Protein AF-A0A959F5R5-F1 (afdb_monomer_lite)

pLDDT: mean 80.92, std 15.72, range [47.75, 98.0]

Sequence (127 aa):
EGTLYNWLKQARNQGVPVPGSRAGNSEQWSGEAKFAVVVETLSMTEAEKAAYCREKGLYPEQIERWRQACIGGVGNQRDDAEPLRNARNEIKRLKRKIDRKDKALAESAALLVLSKKFQALWEDEDR

Foldseek 3Di:
DDDPVNVVVVCQVVLHLDPPPAQVCPVVRDLVNLVVLLVVCPPDDPVRLVVVCVRSNHDPVSSVVSVVCVVVVVVPPDDPVVVVVVVVVVVVVVVVVVVVVVVVVVVVVVVVVVVVVVVVVVVVVVD

Secondary structure (DSSP, 8-state):
---HHHHHHHHHHTT---TT--GGGGGGS-HHHHHHHHHHTSS--HHHHHHHHHHHT--HHHHHHHHHHHHHHHH--SSSHHHHHHHHHHHHHHHHHHHHHHHHHHHHHHHHHHHHHHHHHHHTT--

Radius of gyration: 31.4 Å; chains: 1; bounding box: 80×46×73 Å

Structure (mmCIF, N/CA/C/O backbone):
data_AF-A0A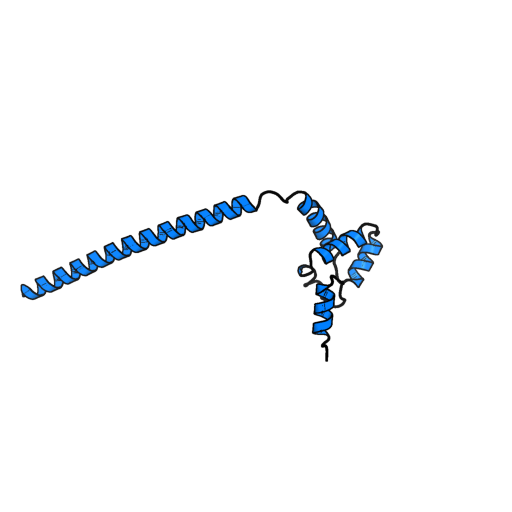959F5R5-F1
#
_entry.id   AF-A0A959F5R5-F1
#
loop_
_atom_site.group_PDB
_atom_site.id
_atom_site.type_symbol
_atom_site.label_atom_id
_atom_site.label_alt_id
_atom_site.label_comp_id
_atom_site.label_asym_id
_atom_site.label_entity_id
_atom_site.label_seq_id
_atom_site.pdbx_PDB_ins_code
_atom_site.Cartn_x
_atom_site.Cartn_y
_atom_site.Cartn_z
_atom_site.occupancy
_atom_site.B_iso_or_equiv
_atom_site.auth_seq_id
_atom_site.auth_comp_id
_atom_site.auth_asym_id
_atom_site.auth_atom_id
_atom_site.pdbx_PDB_model_num
ATOM 1 N N . GLU A 1 1 ? -4.263 -35.886 8.413 1.00 47.75 1 GLU A N 1
ATOM 2 C CA . GLU A 1 1 ? -4.379 -35.220 9.727 1.00 47.75 1 GLU A CA 1
ATOM 3 C C . GLU A 1 1 ? -4.229 -33.716 9.535 1.00 47.75 1 GLU A C 1
ATOM 5 O O . GLU A 1 1 ? -3.257 -33.279 8.927 1.00 47.75 1 GLU A O 1
ATOM 10 N N . GLY A 1 2 ? -5.240 -32.929 9.910 1.00 60.62 2 GLY A N 1
ATOM 11 C CA . GLY A 1 2 ? -5.210 -31.474 9.752 1.00 60.62 2 GLY A CA 1
ATOM 12 C C . GLY A 1 2 ? -4.396 -30.844 10.874 1.00 60.62 2 GLY A C 1
ATOM 13 O O . GLY A 1 2 ? -4.787 -30.924 12.033 1.00 60.62 2 GLY A O 1
ATOM 14 N N . THR A 1 3 ? -3.257 -30.236 10.547 1.00 81.00 3 THR A N 1
ATOM 15 C CA . THR A 1 3 ? -2.439 -29.529 11.536 1.00 81.00 3 THR A CA 1
ATOM 16 C C . THR A 1 3 ? -3.155 -28.268 12.022 1.00 81.00 3 THR A C 1
ATOM 18 O O . THR A 1 3 ? -3.922 -27.644 11.284 1.00 81.00 3 THR A O 1
ATOM 21 N N . LEU A 1 4 ? -2.856 -27.849 13.255 1.00 76.94 4 LEU A N 1
ATOM 22 C CA . LEU A 1 4 ? -3.376 -26.619 13.873 1.00 76.94 4 LEU A CA 1
ATOM 23 C C . LEU A 1 4 ? -3.179 -25.392 12.955 1.00 76.94 4 LEU A C 1
ATOM 25 O O . LEU A 1 4 ? -4.038 -24.519 12.867 1.00 76.94 4 LEU A O 1
ATOM 29 N N . TYR A 1 5 ? -2.091 -25.385 12.177 1.00 73.69 5 TYR A N 1
ATOM 30 C CA . TYR A 1 5 ? -1.804 -24.386 11.147 1.00 73.69 5 TYR A CA 1
ATOM 31 C C . TYR A 1 5 ? -2.886 -24.295 10.056 1.00 73.69 5 TYR A C 1
ATOM 33 O O . TYR A 1 5 ? -3.302 -23.193 9.695 1.00 73.69 5 TYR A O 1
ATOM 41 N N . ASN A 1 6 ? -3.365 -25.431 9.543 1.00 80.44 6 ASN A N 1
ATOM 42 C CA . ASN A 1 6 ? -4.382 -25.454 8.490 1.00 80.44 6 ASN A CA 1
ATOM 43 C C . ASN A 1 6 ? -5.729 -24.939 9.005 1.00 80.44 6 ASN A C 1
ATOM 45 O O . ASN A 1 6 ? -6.387 -24.169 8.309 1.00 80.44 6 ASN A O 1
ATOM 49 N N . TRP A 1 7 ? -6.094 -25.285 10.242 1.00 79.62 7 TRP A N 1
ATOM 50 C CA . TRP A 1 7 ? -7.305 -24.770 10.882 1.00 79.62 7 TRP A CA 1
ATOM 51 C C . TRP A 1 7 ? -7.218 -23.258 11.129 1.00 79.62 7 TRP A C 1
ATOM 53 O O . TRP A 1 7 ? -8.138 -22.521 10.780 1.00 79.62 7 TRP A O 1
ATOM 63 N N . LEU A 1 8 ? -6.069 -22.769 11.614 1.00 72.25 8 LEU A N 1
ATOM 64 C CA . LEU A 1 8 ? -5.824 -21.338 11.820 1.00 72.25 8 LEU A CA 1
ATOM 65 C C . LEU A 1 8 ? -5.920 -20.544 10.506 1.00 72.25 8 LEU A C 1
ATOM 67 O O . LEU A 1 8 ? -6.494 -19.456 10.460 1.00 72.25 8 LEU A O 1
ATOM 71 N N . LYS A 1 9 ? -5.362 -21.098 9.423 1.00 71.50 9 LYS A N 1
ATOM 72 C CA . LYS A 1 9 ? -5.418 -20.510 8.080 1.00 71.50 9 LYS A CA 1
ATOM 73 C C . LYS A 1 9 ? -6.849 -20.468 7.544 1.00 71.50 9 LYS A C 1
ATOM 75 O O . LYS A 1 9 ? -7.249 -19.473 6.947 1.00 71.50 9 LYS A O 1
ATOM 80 N N . GLN A 1 10 ? -7.624 -21.522 7.778 1.00 75.19 10 GLN A N 1
ATOM 81 C CA . GLN A 1 10 ? -9.012 -21.609 7.338 1.00 75.19 10 GLN A CA 1
ATOM 82 C C . GLN A 1 10 ? -9.917 -20.641 8.113 1.00 75.19 10 GLN A C 1
ATOM 84 O O . GLN A 1 10 ? -10.691 -19.921 7.491 1.00 75.19 10 GLN A O 1
ATOM 89 N N . ALA A 1 11 ? -9.744 -20.534 9.433 1.00 70.94 11 ALA A N 1
ATOM 90 C CA . ALA A 1 11 ? -10.455 -19.567 10.269 1.00 70.94 11 ALA A CA 1
ATOM 91 C C . ALA A 1 11 ? -10.128 -18.109 9.888 1.00 70.94 11 ALA A C 1
ATOM 93 O O . ALA A 1 11 ? -11.034 -17.285 9.779 1.00 70.94 11 ALA A O 1
ATOM 94 N N . ARG A 1 12 ? -8.857 -17.800 9.576 1.00 66.38 12 ARG A N 1
ATOM 95 C CA . ARG A 1 12 ? -8.456 -16.481 9.045 1.00 66.38 12 ARG A CA 1
ATOM 96 C C . ARG A 1 12 ? -9.116 -16.151 7.709 1.00 66.38 12 ARG A C 1
ATOM 98 O O . ARG A 1 12 ? -9.591 -15.036 7.533 1.00 66.38 12 ARG A O 1
ATOM 105 N N . ASN A 1 13 ? -9.164 -17.108 6.783 1.00 65.38 13 ASN A N 1
ATOM 106 C CA . ASN A 1 13 ? -9.823 -16.913 5.487 1.00 65.38 13 ASN A CA 1
ATOM 107 C C . ASN A 1 13 ? -11.339 -16.709 5.619 1.00 65.38 13 ASN A C 1
ATOM 109 O O . ASN A 1 13 ? -11.950 -16.108 4.746 1.00 65.38 13 ASN A O 1
ATOM 113 N N . GLN A 1 14 ? -11.938 -17.208 6.699 1.00 65.69 14 GLN A N 1
ATOM 114 C CA . GLN A 1 14 ? -13.354 -17.021 7.017 1.00 65.69 14 GLN A CA 1
ATOM 115 C C . GLN A 1 14 ? -13.623 -15.723 7.795 1.00 65.69 14 GLN A C 1
ATOM 117 O O . GLN A 1 14 ? -14.756 -15.479 8.193 1.00 65.69 14 GLN A O 1
ATOM 122 N N . GLY A 1 15 ? -12.597 -14.895 8.027 1.00 57.03 15 GLY A N 1
ATOM 123 C CA . GLY A 1 15 ? -12.724 -13.631 8.752 1.00 57.03 15 GLY A CA 1
ATOM 124 C C . GLY A 1 15 ? -12.953 -13.791 10.256 1.00 57.03 15 GLY A C 1
ATOM 125 O O . GLY A 1 15 ? -13.284 -12.816 10.924 1.00 57.03 15 GLY A O 1
ATOM 126 N N . VAL A 1 16 ? -12.770 -14.999 10.802 1.00 61.19 16 VAL A N 1
ATOM 127 C CA . VAL A 1 16 ? -12.971 -15.265 12.228 1.00 61.19 16 VAL A CA 1
ATOM 128 C C . VAL A 1 16 ? -11.760 -14.747 13.013 1.00 61.19 16 VAL A C 1
ATOM 130 O O . VAL A 1 16 ? -10.626 -15.141 12.714 1.00 61.19 16 VAL A O 1
ATOM 133 N N . PRO A 1 17 ? -11.960 -13.901 14.040 1.00 56.22 17 PRO A N 1
ATOM 134 C CA . PRO A 1 17 ? -10.888 -13.480 14.936 1.00 56.22 17 PRO A CA 1
ATOM 135 C C . PRO A 1 17 ? -10.319 -14.690 15.687 1.00 56.22 17 PRO A C 1
ATOM 137 O O . PRO A 1 17 ? -11.015 -15.298 16.501 1.00 56.22 17 PRO A O 1
ATOM 140 N N . VAL A 1 18 ? -9.060 -15.060 15.426 1.00 59.44 18 VAL A N 1
ATOM 141 C CA . VAL A 1 18 ? -8.432 -16.227 16.071 1.00 59.44 18 VAL A CA 1
ATOM 142 C C . VAL A 1 18 ? -7.517 -15.803 17.229 1.00 59.44 18 VAL A C 1
ATOM 144 O O . VAL A 1 18 ? -6.571 -15.038 16.999 1.00 59.44 18 VAL A O 1
ATOM 147 N N . PRO A 1 19 ? -7.730 -16.328 18.453 1.00 48.53 19 PRO A N 1
ATOM 148 C CA . PRO A 1 19 ? -6.857 -16.077 19.598 1.00 48.53 19 PRO A CA 1
ATOM 149 C C . PRO A 1 19 ? -5.420 -16.568 19.357 1.00 48.53 19 PRO A C 1
ATOM 151 O O . PRO A 1 19 ? -5.197 -17.626 18.774 1.00 48.53 19 PRO A O 1
ATOM 154 N N . GLY A 1 20 ? -4.423 -15.807 19.822 1.00 50.62 20 GLY A N 1
ATOM 155 C CA . GLY A 1 20 ? -3.000 -16.192 19.774 1.00 50.62 20 GLY A CA 1
ATOM 156 C C . GLY A 1 20 ? -2.205 -15.636 18.587 1.00 50.62 20 GLY A C 1
ATOM 157 O O . GLY A 1 20 ? -0.974 -15.716 18.560 1.00 50.62 20 GLY A O 1
ATOM 158 N N . SER A 1 21 ? -2.868 -14.983 17.634 1.00 51.22 21 SER A N 1
ATOM 159 C CA . SER A 1 21 ? -2.190 -14.139 16.656 1.00 51.22 21 SER A CA 1
ATOM 160 C C . SER A 1 21 ? -1.725 -12.861 17.360 1.00 51.22 21 SER A C 1
ATOM 162 O O . SER A 1 21 ? -2.473 -11.892 17.401 1.00 51.22 21 SER A O 1
ATOM 164 N N . ARG A 1 22 ? -0.515 -12.874 17.947 1.00 48.62 22 ARG A N 1
ATOM 165 C CA . ARG A 1 22 ? 0.139 -11.696 18.558 1.00 48.62 22 ARG A CA 1
ATOM 166 C C . ARG A 1 22 ? -0.197 -10.429 17.765 1.00 48.62 22 ARG A C 1
ATOM 168 O O . ARG A 1 22 ? -0.119 -10.454 16.536 1.00 48.62 22 ARG A O 1
ATOM 175 N N . ALA A 1 23 ? -0.501 -9.340 18.471 1.00 49.22 23 ALA A N 1
ATOM 176 C CA . ALA A 1 23 ? -0.943 -8.047 17.939 1.00 49.22 23 ALA A CA 1
ATOM 177 C C . ALA A 1 23 ? -0.121 -7.482 16.755 1.00 49.22 23 ALA A C 1
ATOM 179 O O . ALA A 1 23 ? -0.594 -6.608 16.037 1.00 49.22 23 ALA A O 1
ATOM 180 N N . GLY A 1 24 ? 1.074 -8.020 16.484 1.00 50.59 24 GLY A N 1
ATOM 181 C CA . GLY A 1 24 ? 1.851 -7.771 15.267 1.00 50.59 24 GLY A CA 1
ATOM 182 C C . GLY A 1 24 ? 1.257 -8.322 13.961 1.00 50.59 24 GLY A C 1
ATOM 183 O O . GLY A 1 24 ? 1.872 -8.149 12.914 1.00 50.59 24 GLY A O 1
ATOM 184 N N . ASN A 1 25 ? 0.098 -8.989 13.984 1.00 62.72 25 ASN A N 1
ATOM 185 C CA . ASN A 1 25 ? -0.524 -9.561 12.785 1.00 62.72 25 ASN A CA 1
ATOM 186 C C . ASN A 1 25 ? -1.996 -9.123 12.572 1.00 62.72 25 ASN A C 1
ATOM 188 O O . ASN A 1 25 ? -2.698 -9.672 11.728 1.00 62.72 25 ASN A O 1
ATOM 192 N N . SER A 1 26 ? -2.480 -8.117 13.308 1.00 65.31 26 SER A N 1
ATOM 193 C CA . SER A 1 26 ? -3.803 -7.508 13.067 1.00 65.31 26 SER A CA 1
ATOM 194 C C . SER A 1 26 ? -3.872 -6.794 11.710 1.00 65.31 26 SER A C 1
ATOM 196 O O . SER A 1 26 ? -4.917 -6.752 11.067 1.00 65.31 26 SER A O 1
ATOM 198 N N . GLU A 1 27 ? -2.741 -6.283 11.214 1.00 68.44 27 GLU A N 1
ATOM 199 C CA . GLU A 1 27 ? -2.697 -5.599 9.921 1.00 68.44 27 GLU A CA 1
ATOM 200 C C . GLU A 1 27 ? -2.834 -6.537 8.715 1.00 68.44 27 GLU A C 1
ATOM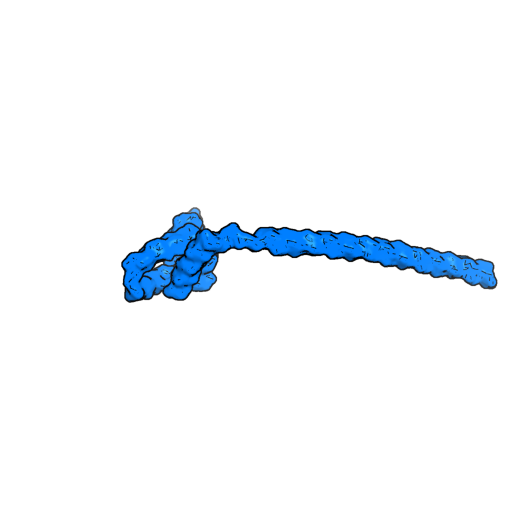 202 O O . GLU A 1 27 ? -3.265 -6.077 7.659 1.00 68.44 27 GLU A O 1
ATOM 207 N N . GLN A 1 28 ? -2.555 -7.838 8.864 1.00 71.06 28 GLN A N 1
ATOM 208 C CA . GLN A 1 28 ? -2.766 -8.829 7.795 1.00 71.06 28 GLN A CA 1
ATOM 209 C C . GLN A 1 28 ? -4.191 -9.407 7.801 1.00 71.06 28 GLN A C 1
ATOM 211 O O . GLN A 1 28 ? -4.479 -10.319 7.028 1.00 71.06 28 GLN A O 1
ATOM 216 N N . TRP A 1 29 ? -5.080 -8.926 8.679 1.00 76.06 29 TRP A N 1
ATOM 217 C CA . TRP A 1 29 ? -6.488 -9.324 8.650 1.00 76.06 29 TRP A CA 1
ATOM 218 C C . TRP A 1 29 ? -7.142 -8.830 7.361 1.00 76.06 29 TRP A C 1
ATOM 220 O O . TRP A 1 29 ? -6.782 -7.767 6.844 1.00 76.06 29 TRP A O 1
ATOM 230 N N . SER A 1 30 ? -8.106 -9.601 6.852 1.00 79.31 30 SER A N 1
ATOM 231 C CA . SER A 1 30 ? -8.867 -9.194 5.674 1.00 79.31 30 SER A CA 1
ATOM 232 C C . SER A 1 30 ? -9.648 -7.906 5.954 1.00 79.31 30 SER A C 1
ATOM 234 O O . SER A 1 30 ? -9.938 -7.575 7.110 1.00 79.31 30 SER A O 1
ATOM 236 N N . GLY A 1 31 ? -9.981 -7.160 4.897 1.00 79.88 31 GLY A N 1
ATOM 237 C CA . GLY A 1 31 ? -10.756 -5.925 5.032 1.00 79.88 31 GLY A CA 1
ATOM 238 C C . GLY A 1 31 ? -12.116 -6.170 5.690 1.00 79.88 31 GLY A C 1
ATOM 239 O O . GLY A 1 31 ? -12.539 -5.387 6.535 1.00 79.88 31 GLY A O 1
ATOM 240 N N . GLU A 1 32 ? -12.747 -7.302 5.377 1.00 80.31 32 GLU A N 1
ATOM 241 C CA . GLU A 1 32 ? -14.028 -7.737 5.938 1.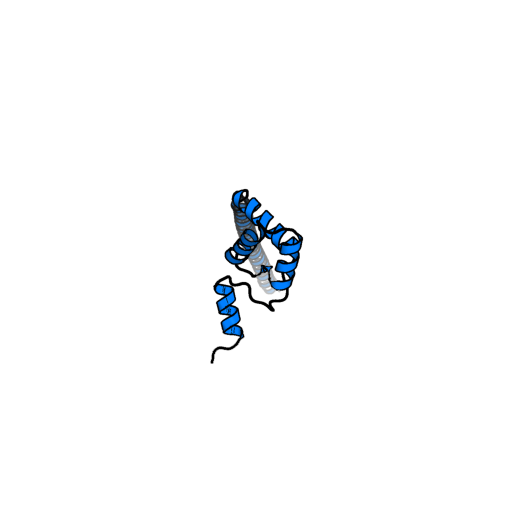00 80.31 32 GLU A CA 1
ATOM 242 C C . GLU A 1 32 ? -13.925 -8.002 7.443 1.00 80.31 32 GLU A C 1
ATOM 244 O O . GLU A 1 32 ? -14.779 -7.550 8.201 1.00 80.31 32 GLU A O 1
ATOM 249 N N . ALA A 1 33 ? -12.857 -8.670 7.896 1.00 82.12 33 ALA A N 1
ATOM 250 C CA . ALA A 1 33 ? -12.636 -8.939 9.316 1.00 82.12 33 ALA A CA 1
ATOM 251 C C . ALA A 1 33 ? -12.384 -7.645 10.106 1.00 82.12 33 ALA A C 1
ATOM 253 O O . ALA A 1 33 ? -12.940 -7.456 11.187 1.00 82.12 33 ALA A O 1
ATOM 254 N N . LYS A 1 34 ? -11.587 -6.719 9.552 1.00 86.06 34 LYS A N 1
ATOM 255 C CA . LYS A 1 34 ? -11.366 -5.393 10.157 1.00 86.06 34 LYS A CA 1
ATOM 256 C C . LYS A 1 34 ? -12.673 -4.602 10.248 1.00 86.06 34 LYS A C 1
ATOM 258 O O . LYS A 1 34 ? -12.945 -3.987 11.276 1.00 86.06 34 LYS A O 1
ATOM 263 N N . PHE A 1 35 ? -13.497 -4.646 9.201 1.00 86.88 35 PHE A N 1
ATOM 264 C CA . PHE A 1 35 ? -14.796 -3.978 9.177 1.00 86.88 35 PHE A CA 1
ATOM 265 C C . PHE A 1 35 ? -15.784 -4.581 10.184 1.00 86.88 35 PHE A C 1
ATOM 267 O O . PHE A 1 35 ? -16.432 -3.829 10.908 1.00 86.88 35 PHE A O 1
ATOM 274 N N . ALA A 1 36 ? -15.854 -5.911 10.299 1.00 88.75 36 ALA A N 1
ATOM 275 C CA . ALA A 1 36 ? -16.702 -6.588 11.281 1.00 88.75 36 ALA A CA 1
ATOM 276 C C . ALA A 1 36 ? -16.376 -6.144 12.715 1.00 88.75 36 ALA A C 1
ATOM 278 O O . ALA A 1 36 ? -17.276 -5.751 13.452 1.00 88.75 36 ALA A O 1
ATOM 279 N N . VAL A 1 37 ? -15.088 -6.083 13.072 1.00 89.19 37 VAL A N 1
ATOM 280 C CA . VAL A 1 37 ? -14.637 -5.561 14.375 1.00 89.19 37 VAL A CA 1
ATOM 281 C C . VAL A 1 37 ? -15.086 -4.115 14.592 1.00 89.19 37 VAL A C 1
ATOM 283 O O . VAL A 1 37 ? -15.549 -3.753 15.676 1.00 89.19 37 VAL A O 1
ATOM 286 N N . VAL A 1 38 ? -14.951 -3.262 13.571 1.00 90.56 38 VAL A N 1
ATOM 287 C CA . VAL A 1 38 ? -15.395 -1.866 13.666 1.00 90.56 38 VAL A CA 1
ATOM 288 C C . VAL A 1 38 ? -16.895 -1.807 13.940 1.00 90.56 38 VAL A C 1
ATOM 290 O O . VAL A 1 38 ? -17.281 -1.067 14.836 1.00 90.56 38 VAL A O 1
ATOM 293 N N . VAL A 1 39 ? -17.710 -2.604 13.240 1.00 90.69 39 VAL A N 1
ATOM 294 C CA . VAL A 1 39 ? -19.174 -2.661 13.406 1.00 90.69 39 VAL A CA 1
ATOM 295 C C . VAL A 1 39 ? -19.573 -3.187 14.786 1.00 90.69 39 VAL A C 1
ATOM 297 O O . VAL A 1 39 ? -20.381 -2.552 15.460 1.00 90.69 39 VAL A O 1
ATOM 300 N N . GLU A 1 40 ? -18.984 -4.297 15.236 1.00 90.50 40 GLU A N 1
ATOM 301 C CA . GLU A 1 40 ? -19.245 -4.891 16.556 1.00 90.50 40 GLU A CA 1
ATOM 302 C C . GLU A 1 40 ? -18.951 -3.907 17.693 1.00 90.50 40 GLU A C 1
ATOM 304 O O . GLU A 1 40 ? -19.681 -3.835 18.680 1.00 90.50 40 GLU A O 1
ATOM 309 N N . THR A 1 41 ? -17.898 -3.105 17.543 1.00 92.50 41 THR A N 1
ATOM 310 C CA . THR A 1 41 ? -17.458 -2.165 18.579 1.00 92.50 41 THR A CA 1
ATOM 311 C C . THR A 1 41 ? -18.176 -0.816 18.527 1.00 92.50 41 THR A C 1
ATOM 313 O O . THR A 1 41 ? -17.921 0.028 19.386 1.00 92.50 41 THR A O 1
ATOM 316 N N . LEU A 1 42 ? -19.092 -0.571 17.579 1.00 88.12 42 LEU A N 1
ATOM 317 C CA . LEU A 1 42 ? -19.811 0.711 17.495 1.00 88.12 42 LEU A CA 1
ATOM 318 C C . LEU A 1 42 ? -20.703 0.969 18.712 1.00 88.12 42 LEU A C 1
ATOM 320 O O . LEU A 1 42 ? -20.682 2.075 19.247 1.00 88.12 42 LEU A O 1
ATOM 324 N N . SER A 1 43 ? -21.457 -0.037 19.161 1.00 90.94 43 SER A N 1
ATOM 325 C CA . SER A 1 43 ? -22.400 0.091 20.283 1.00 90.94 43 SER A CA 1
ATOM 326 C C . SER A 1 43 ? -21.751 -0.082 21.657 1.00 90.94 43 SER A C 1
ATOM 328 O O . SER A 1 43 ? -22.423 0.090 22.669 1.00 90.94 43 SER A O 1
ATOM 330 N N . MET A 1 44 ? -20.466 -0.438 21.701 1.00 92.31 44 MET A N 1
ATOM 331 C CA . MET A 1 44 ? -19.748 -0.718 22.942 1.00 92.31 44 MET A CA 1
ATOM 332 C C . MET A 1 44 ? -19.252 0.565 23.619 1.00 92.31 44 MET A C 1
ATOM 334 O O . MET A 1 44 ? -18.711 1.480 22.978 1.00 92.31 44 MET A O 1
ATOM 338 N N . THR A 1 45 ? -19.362 0.592 24.942 1.00 93.38 45 THR A N 1
ATOM 339 C CA . THR A 1 45 ? -18.714 1.574 25.817 1.00 93.38 45 THR A CA 1
ATOM 340 C C . THR A 1 45 ? -17.191 1.410 25.805 1.00 93.38 45 THR A C 1
ATOM 342 O O . THR A 1 45 ? -16.646 0.420 25.313 1.00 93.38 45 THR A O 1
ATOM 345 N N . GLU A 1 46 ? -16.461 2.386 26.345 1.00 89.50 46 GLU A N 1
ATOM 346 C CA . GLU A 1 46 ? -14.993 2.343 26.389 1.00 89.50 46 GLU A CA 1
ATOM 347 C C . GLU A 1 46 ? -14.458 1.155 27.211 1.00 89.50 46 GLU A C 1
ATOM 349 O O . GLU A 1 46 ? -13.508 0.486 26.802 1.00 89.50 46 GLU A O 1
ATOM 354 N N . ALA A 1 47 ? -15.123 0.824 28.322 1.00 91.50 47 ALA A N 1
ATOM 355 C CA . ALA A 1 47 ? -14.765 -0.321 29.157 1.00 91.50 47 ALA A CA 1
ATOM 356 C C . ALA A 1 47 ? -14.966 -1.661 28.423 1.00 91.50 47 ALA A C 1
ATOM 358 O O . ALA A 1 47 ? -14.107 -2.546 28.489 1.00 91.50 47 ALA A O 1
ATOM 359 N N . GLU A 1 48 ? -16.068 -1.793 27.683 1.00 91.94 48 GLU A N 1
ATOM 360 C CA . GLU A 1 48 ? -16.367 -2.974 26.865 1.00 91.94 48 GLU A CA 1
ATOM 361 C C . GLU A 1 48 ? -15.385 -3.106 25.700 1.00 91.94 48 GLU A C 1
ATOM 363 O O . GLU A 1 48 ? -14.859 -4.192 25.462 1.00 91.94 48 GLU A O 1
ATOM 368 N N . LYS A 1 49 ? -15.038 -1.995 25.037 1.00 91.31 49 LYS A N 1
ATOM 369 C CA . LYS A 1 49 ? -14.001 -1.964 23.995 1.00 91.31 49 LYS A CA 1
ATOM 370 C C . LYS A 1 49 ? -12.649 -2.420 24.526 1.00 91.31 49 LYS A C 1
ATOM 372 O O . LYS A 1 49 ? -11.977 -3.211 23.869 1.00 91.31 49 LYS A O 1
ATOM 377 N N . ALA A 1 50 ? -12.252 -1.971 25.717 1.00 89.56 50 ALA A N 1
ATOM 378 C CA . ALA A 1 50 ? -11.004 -2.399 26.342 1.00 89.56 50 ALA A CA 1
ATOM 379 C C . ALA A 1 50 ? -11.011 -3.902 26.679 1.00 89.56 50 ALA A C 1
ATOM 381 O O . ALA A 1 50 ? -10.003 -4.586 26.489 1.00 89.56 50 ALA A O 1
ATOM 382 N N . ALA A 1 51 ? -12.140 -4.443 27.152 1.00 91.06 51 ALA A N 1
ATOM 383 C CA . ALA A 1 51 ? -12.298 -5.880 27.376 1.00 91.06 51 ALA A CA 1
ATOM 384 C C . ALA A 1 51 ? -12.219 -6.678 26.063 1.00 91.06 51 ALA A C 1
ATOM 386 O O . ALA A 1 51 ? -11.435 -7.622 25.974 1.00 91.06 51 ALA A O 1
ATOM 387 N N . TYR A 1 52 ? -12.937 -6.232 25.032 1.00 90.19 52 TYR A N 1
ATOM 388 C CA . TYR A 1 52 ? -12.920 -6.815 23.691 1.00 90.19 52 TYR A CA 1
ATOM 389 C C . TYR A 1 52 ? -11.507 -6.830 23.092 1.00 90.19 52 TYR A C 1
ATOM 391 O O . TYR A 1 52 ? -11.039 -7.851 22.591 1.00 90.19 52 TYR A O 1
ATOM 399 N N . CYS A 1 53 ? -10.781 -5.716 23.209 1.00 89.25 53 CYS A N 1
ATOM 400 C CA . CYS A 1 53 ? -9.401 -5.585 22.748 1.00 89.25 53 CYS A CA 1
ATOM 401 C C . CYS A 1 53 ? -8.477 -6.618 23.408 1.00 89.25 53 CYS A C 1
ATOM 403 O O . CYS A 1 53 ? -7.705 -7.286 22.719 1.00 89.25 53 CYS A 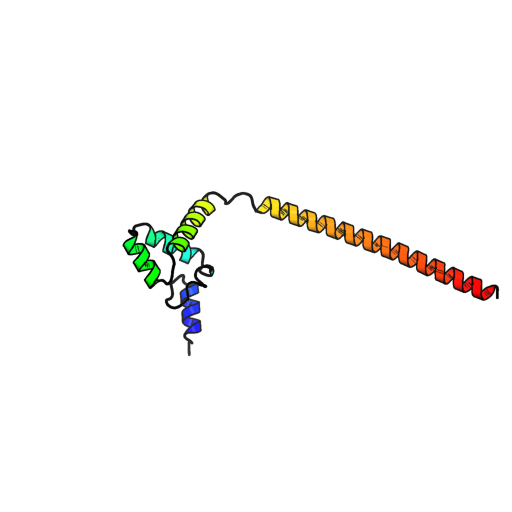O 1
ATOM 405 N N . ARG A 1 54 ? -8.600 -6.817 24.727 1.00 88.62 54 ARG A N 1
ATOM 406 C CA . ARG A 1 54 ? -7.820 -7.825 25.463 1.00 88.62 54 ARG A CA 1
ATOM 407 C C . ARG A 1 54 ? -8.143 -9.252 25.026 1.00 88.62 54 ARG A C 1
ATOM 409 O O . ARG A 1 54 ? -7.222 -10.049 24.880 1.00 88.62 54 ARG A O 1
ATOM 416 N N . GLU A 1 55 ? -9.415 -9.566 24.786 1.00 85.94 55 GLU A N 1
ATOM 417 C CA . GLU A 1 55 ? -9.836 -10.895 24.323 1.00 85.94 55 GLU A CA 1
ATOM 418 C C . GLU A 1 55 ? -9.323 -11.194 22.905 1.00 85.94 55 GLU A C 1
ATOM 420 O O . GLU A 1 55 ? -8.811 -12.280 22.630 1.00 85.94 55 GLU A O 1
ATOM 425 N N . LYS A 1 56 ? -9.436 -10.218 21.999 1.00 83.00 56 LYS A N 1
ATOM 426 C CA . LYS A 1 56 ? -9.094 -10.378 20.579 1.00 83.00 56 LYS A CA 1
ATOM 427 C C . LYS A 1 56 ? -7.625 -10.095 20.255 1.00 83.00 56 LYS A C 1
ATOM 429 O O . LYS A 1 56 ? -7.210 -10.301 19.116 1.00 83.00 56 LYS A O 1
ATOM 434 N N . GLY A 1 57 ? -6.831 -9.646 21.228 1.00 84.00 57 GLY A N 1
ATOM 435 C CA . GLY A 1 57 ? -5.431 -9.264 21.020 1.00 84.00 57 GLY A CA 1
ATOM 436 C C . GLY A 1 57 ? -5.273 -8.021 20.139 1.00 84.00 57 GLY A C 1
ATOM 437 O O . GLY A 1 57 ? -4.338 -7.948 19.339 1.00 84.00 57 GLY A O 1
ATOM 438 N N . LEU A 1 58 ? -6.204 -7.076 20.263 1.00 85.94 58 LEU A N 1
ATOM 439 C CA . LEU A 1 58 ? -6.242 -5.809 19.538 1.00 85.94 58 LEU A CA 1
ATOM 440 C C . LEU A 1 58 ? -5.957 -4.641 20.484 1.00 85.94 58 LEU A C 1
ATOM 442 O O . LEU A 1 58 ? -6.079 -4.765 21.702 1.00 85.94 58 LEU A O 1
ATOM 446 N N . TYR A 1 59 ? -5.605 -3.499 19.907 1.00 87.38 59 TYR A N 1
ATOM 447 C CA . TYR A 1 59 ? -5.483 -2.232 20.619 1.00 87.38 59 TYR A CA 1
ATOM 448 C C . TYR A 1 59 ? -6.635 -1.289 20.238 1.00 87.38 59 TYR A C 1
ATOM 450 O O . TYR A 1 59 ? -7.013 -1.258 19.060 1.00 87.38 59 TYR A O 1
ATOM 458 N N . PRO A 1 60 ? -7.181 -0.495 21.178 1.00 89.19 60 PRO A N 1
ATOM 459 C CA . PRO A 1 60 ? -8.236 0.477 20.880 1.00 89.19 60 PRO A CA 1
ATOM 460 C C . PRO A 1 60 ? -7.874 1.421 19.724 1.00 89.19 60 PRO A C 1
ATOM 462 O O . PRO A 1 60 ? -8.705 1.705 18.861 1.00 89.19 60 PRO A O 1
ATOM 465 N N . GLU A 1 61 ? -6.607 1.828 19.641 1.00 88.19 61 GLU A N 1
ATOM 466 C CA . GLU A 1 61 ? -6.080 2.703 18.594 1.00 88.19 61 GLU A CA 1
ATOM 467 C C . GLU A 1 61 ? -6.148 2.050 17.203 1.00 88.19 61 GLU A C 1
ATOM 469 O O . GLU A 1 61 ? -6.332 2.741 16.200 1.00 88.19 61 GLU A O 1
ATOM 474 N N . GLN A 1 62 ? -6.041 0.718 17.115 1.00 86.75 62 GLN A N 1
ATOM 475 C CA . GLN A 1 62 ? -6.172 -0.013 15.848 1.00 86.75 62 GLN A CA 1
ATOM 476 C C . GLN A 1 62 ? -7.612 0.018 15.339 1.00 86.75 62 GLN A C 1
ATOM 478 O O . GLN A 1 62 ? -7.843 0.235 14.151 1.00 86.75 62 GLN A O 1
ATOM 483 N N . ILE A 1 63 ? -8.576 -0.153 16.243 1.00 89.06 63 ILE A N 1
ATOM 484 C CA . ILE A 1 63 ? -10.002 -0.100 15.915 1.00 89.06 63 ILE A CA 1
ATOM 485 C C . ILE A 1 63 ? -10.376 1.315 15.471 1.00 89.06 63 ILE A C 1
ATOM 487 O O . ILE A 1 63 ? -11.088 1.480 14.480 1.00 89.06 63 ILE A O 1
ATOM 491 N N . GLU A 1 64 ? -9.844 2.339 16.144 1.00 89.19 64 GLU A N 1
ATOM 492 C CA . GLU A 1 64 ? -10.041 3.733 15.745 1.00 89.19 64 GLU A CA 1
ATOM 493 C C . GLU A 1 64 ? -9.449 4.015 14.362 1.00 89.19 64 GLU A C 1
ATOM 495 O O . GLU A 1 64 ? -10.120 4.578 13.497 1.00 89.19 64 GLU A O 1
ATOM 500 N N . ARG A 1 65 ? -8.221 3.548 14.108 1.00 88.25 65 ARG A N 1
ATOM 501 C CA . ARG A 1 65 ? -7.575 3.663 12.798 1.00 88.25 65 ARG A CA 1
ATOM 502 C C . ARG A 1 65 ? -8.406 3.004 11.700 1.00 88.25 65 ARG A C 1
ATOM 504 O O . ARG A 1 65 ? -8.555 3.575 10.622 1.00 88.25 65 ARG A O 1
ATOM 511 N N . TRP A 1 66 ? -8.952 1.814 11.946 1.00 89.00 66 TRP A N 1
ATOM 512 C CA . TRP A 1 66 ? -9.802 1.124 10.975 1.00 89.00 66 TRP A CA 1
ATOM 513 C C . TRP A 1 66 ? -11.138 1.834 10.777 1.00 89.00 66 TRP A C 1
ATOM 515 O O . TRP A 1 66 ? -11.589 1.940 9.640 1.00 89.00 66 TRP A O 1
ATOM 525 N N . ARG A 1 67 ? -11.735 2.400 11.832 1.00 89.56 67 ARG A N 1
ATOM 526 C CA . ARG A 1 67 ? -12.935 3.238 11.710 1.00 89.56 67 ARG A CA 1
ATOM 527 C C . ARG A 1 67 ? -12.666 4.458 10.833 1.00 89.56 67 ARG A C 1
ATOM 529 O O . ARG A 1 67 ? -13.416 4.709 9.891 1.00 89.56 67 ARG A O 1
ATOM 536 N N . GLN A 1 68 ? -11.575 5.173 11.094 1.00 87.62 68 GLN A N 1
ATOM 537 C CA . GLN A 1 68 ? -11.153 6.317 10.287 1.00 87.62 68 GLN A CA 1
ATOM 538 C C . GLN A 1 68 ? -10.865 5.915 8.841 1.00 87.62 68 GLN A C 1
ATOM 540 O O . GLN A 1 68 ? -11.267 6.626 7.928 1.00 87.62 68 GLN A O 1
ATOM 545 N N . ALA A 1 69 ? -10.234 4.763 8.611 1.00 84.75 69 ALA A N 1
ATOM 546 C CA . ALA A 1 69 ? -10.005 4.238 7.269 1.00 84.75 69 ALA A CA 1
ATOM 547 C C . ALA A 1 69 ? -11.310 3.850 6.554 1.00 84.75 69 ALA A C 1
ATOM 549 O O . ALA A 1 69 ? -11.403 4.035 5.347 1.00 84.75 69 ALA A O 1
ATOM 550 N N . CYS A 1 70 ? -12.333 3.364 7.268 1.00 83.69 70 CYS A N 1
ATOM 551 C CA . CYS A 1 70 ? -13.653 3.097 6.686 1.00 83.69 70 CYS A CA 1
ATOM 552 C C . CYS A 1 70 ? -14.346 4.400 6.266 1.00 83.69 70 CYS A C 1
ATOM 554 O O . CYS A 1 70 ? -14.843 4.502 5.149 1.00 83.69 70 CYS A O 1
ATOM 556 N N . ILE A 1 71 ? -14.321 5.419 7.131 1.00 82.25 71 ILE A N 1
ATOM 557 C CA . ILE A 1 71 ? -14.880 6.748 6.836 1.00 82.25 71 ILE A CA 1
ATOM 558 C C . ILE A 1 71 ? -14.109 7.403 5.678 1.00 82.25 71 ILE A C 1
ATOM 560 O O . ILE A 1 71 ? -14.699 7.896 4.719 1.00 82.25 71 ILE A O 1
ATOM 564 N N . GLY A 1 72 ? -12.778 7.355 5.741 1.00 74.62 72 GLY A N 1
ATOM 565 C CA . GLY A 1 72 ? -11.877 7.897 4.733 1.00 74.62 72 GLY A CA 1
ATOM 566 C C . GLY A 1 72 ? -11.944 7.146 3.408 1.00 74.62 72 GLY A C 1
ATOM 567 O O . GLY A 1 72 ? -11.866 7.778 2.369 1.00 74.62 72 GLY A O 1
ATOM 568 N N . GLY A 1 73 ? -12.153 5.830 3.405 1.00 65.69 73 GLY A N 1
ATOM 569 C CA . GLY A 1 73 ? -12.289 5.023 2.188 1.00 65.69 73 GLY A CA 1
ATOM 570 C C . GLY A 1 73 ? -13.569 5.319 1.404 1.00 65.69 73 GLY A C 1
ATOM 571 O O . GLY A 1 73 ? -13.557 5.268 0.176 1.00 65.69 73 GLY A O 1
ATOM 572 N N . VAL A 1 74 ? -14.649 5.699 2.095 1.00 54.25 74 VAL A N 1
ATOM 573 C CA . VAL A 1 74 ? -15.890 6.184 1.466 1.00 54.25 74 VAL A CA 1
ATOM 574 C C . VAL A 1 74 ? -15.715 7.608 0.905 1.00 54.25 74 VAL A C 1
ATOM 576 O O . VAL A 1 74 ? -16.363 7.956 -0.080 1.00 54.25 74 VAL A O 1
ATOM 579 N N . GLY A 1 75 ? -14.807 8.416 1.472 1.00 48.22 75 GLY A N 1
ATOM 580 C CA . GLY A 1 75 ? -14.511 9.786 1.021 1.00 48.22 75 GLY A CA 1
ATOM 581 C C . GLY A 1 75 ? -13.374 9.936 -0.007 1.00 48.22 75 GLY A C 1
ATOM 582 O O . GLY A 1 75 ? -13.439 10.829 -0.846 1.00 48.22 75 GLY A O 1
ATOM 583 N N . ASN A 1 76 ? -12.361 9.061 0.013 1.00 48.06 76 ASN A N 1
ATOM 584 C CA . ASN A 1 76 ? -11.104 9.171 -0.751 1.00 48.06 76 ASN A CA 1
ATOM 585 C C . ASN A 1 76 ? -10.961 8.124 -1.865 1.00 48.06 76 ASN A C 1
ATOM 587 O O . ASN A 1 76 ? -9.855 7.805 -2.292 1.00 48.06 76 ASN A O 1
ATOM 591 N N . GLN A 1 77 ? -12.059 7.608 -2.416 1.00 48.03 77 GLN A N 1
ATOM 592 C CA . GLN A 1 77 ? -11.993 6.760 -3.616 1.00 48.03 77 GLN A CA 1
ATOM 593 C C . GLN A 1 77 ? -11.590 7.516 -4.900 1.00 48.03 77 GLN A C 1
ATOM 595 O O . GLN A 1 77 ? -11.729 6.992 -6.006 1.00 48.03 77 GLN A O 1
ATOM 600 N N . ARG A 1 78 ? -11.102 8.752 -4.779 1.00 52.12 78 ARG A N 1
ATOM 601 C CA . ARG A 1 78 ? -10.708 9.603 -5.895 1.00 52.12 78 ARG A CA 1
ATOM 602 C C . ARG A 1 78 ? -9.237 9.999 -5.745 1.00 52.12 78 ARG A C 1
ATOM 604 O O . ARG A 1 78 ? -8.842 10.565 -4.736 1.00 52.12 78 ARG A O 1
ATOM 611 N N . ASP A 1 79 ? -8.485 9.681 -6.799 1.00 54.06 79 ASP A N 1
ATOM 612 C CA . ASP A 1 79 ? -7.314 10.427 -7.286 1.00 54.06 79 ASP A CA 1
ATOM 613 C C . ASP A 1 79 ? -5.881 9.941 -7.005 1.00 54.06 79 ASP A C 1
ATOM 615 O O . ASP A 1 79 ? -4.946 10.608 -7.431 1.00 54.06 79 ASP A O 1
ATOM 619 N N . ASP A 1 80 ? -5.642 8.725 -6.501 1.00 55.19 80 ASP A N 1
ATOM 620 C CA . ASP A 1 80 ? -4.265 8.169 -6.515 1.00 55.19 80 ASP A CA 1
ATOM 621 C C . ASP A 1 80 ? -3.868 7.545 -7.870 1.00 55.19 80 ASP A C 1
ATOM 623 O O . ASP A 1 80 ? -2.690 7.341 -8.174 1.00 55.19 80 ASP A O 1
ATOM 627 N N . ALA A 1 81 ? -4.838 7.251 -8.742 1.00 62.41 81 ALA A N 1
ATOM 628 C CA . ALA A 1 81 ? -4.575 6.608 -10.033 1.00 62.41 81 ALA A CA 1
ATOM 629 C C . ALA A 1 81 ? -3.899 7.542 -11.055 1.00 62.41 81 ALA A C 1
ATOM 631 O O . ALA A 1 81 ? -3.156 7.081 -11.926 1.00 62.41 81 ALA A O 1
ATOM 632 N N . GLU A 1 82 ? -4.162 8.843 -10.968 1.00 71.94 82 GLU A N 1
ATOM 633 C CA . GLU A 1 82 ? -3.653 9.874 -11.877 1.00 71.94 82 GLU A CA 1
ATOM 634 C C . GLU A 1 82 ? -2.155 10.173 -11.645 1.00 71.94 82 GLU A C 1
ATOM 636 O O . GLU A 1 82 ? -1.374 9.999 -12.592 1.00 71.94 82 GLU A O 1
ATOM 641 N N . PRO A 1 83 ? -1.677 10.438 -10.408 1.00 80.00 83 PRO A N 1
ATOM 642 C CA . PRO A 1 83 ? -0.249 10.618 -10.142 1.00 80.00 83 PRO A CA 1
ATOM 643 C C . PRO A 1 83 ? 0.562 9.342 -10.410 1.00 80.00 83 PRO A C 1
ATOM 645 O O . PRO A 1 83 ? 1.656 9.415 -10.976 1.00 80.00 83 PRO A O 1
ATOM 648 N N . LEU A 1 84 ? 0.017 8.156 -10.106 1.00 81.56 84 LEU A N 1
ATOM 649 C CA . LEU A 1 84 ? 0.665 6.875 -10.417 1.00 81.56 84 LEU A CA 1
ATOM 650 C C . LEU A 1 84 ? 0.813 6.650 -11.930 1.00 81.56 84 LEU A C 1
ATOM 652 O O . LEU A 1 84 ? 1.846 6.154 -12.395 1.00 81.56 84 LEU A O 1
ATOM 656 N N . ARG A 1 85 ? -0.195 7.031 -12.725 1.00 84.75 85 ARG A N 1
ATOM 657 C CA . ARG A 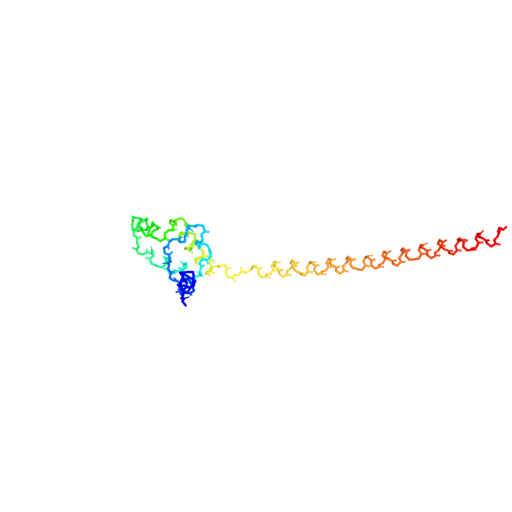1 85 ? -0.127 6.975 -14.195 1.00 84.75 85 ARG A CA 1
ATOM 658 C C . ARG A 1 85 ? 0.908 7.948 -14.746 1.00 84.75 85 ARG A C 1
ATOM 660 O O . ARG A 1 85 ? 1.703 7.550 -15.601 1.00 84.75 85 ARG A O 1
ATOM 667 N N . ASN A 1 86 ? 0.940 9.174 -14.235 1.00 90.12 86 ASN A N 1
ATOM 668 C CA . ASN A 1 86 ? 1.896 10.196 -14.656 1.00 90.12 86 ASN A CA 1
ATOM 669 C C . ASN A 1 86 ? 3.338 9.774 -14.336 1.00 90.12 86 ASN A C 1
ATOM 671 O O . ASN A 1 86 ? 4.190 9.781 -15.229 1.00 90.12 86 ASN A O 1
ATOM 675 N N . ALA A 1 87 ? 3.593 9.264 -13.128 1.00 90.81 87 ALA A N 1
ATOM 676 C CA . ALA A 1 87 ? 4.893 8.712 -12.746 1.00 90.81 87 ALA A CA 1
ATOM 677 C C . ALA A 1 87 ? 5.312 7.533 -13.643 1.00 90.81 87 ALA A C 1
ATOM 679 O O . ALA A 1 87 ? 6.453 7.461 -14.109 1.00 90.81 87 ALA A O 1
ATOM 680 N N . ARG A 1 88 ? 4.384 6.619 -13.959 1.00 93.12 88 ARG A N 1
ATOM 681 C CA . ARG A 1 88 ? 4.659 5.473 -14.842 1.00 93.12 88 ARG A CA 1
ATOM 682 C C . ARG A 1 88 ? 5.011 5.907 -16.266 1.00 93.12 88 ARG A C 1
ATOM 684 O O . ARG A 1 88 ? 5.920 5.335 -16.877 1.00 93.12 88 ARG A O 1
ATOM 691 N N . ASN A 1 89 ? 4.307 6.905 -16.796 1.00 95.31 89 ASN A N 1
ATOM 692 C CA . ASN A 1 89 ? 4.591 7.473 -18.112 1.00 95.31 89 ASN A CA 1
ATOM 693 C C . ASN A 1 89 ? 5.960 8.158 -18.138 1.00 95.31 89 ASN A C 1
ATOM 695 O O . ASN A 1 89 ? 6.718 7.963 -19.092 1.00 95.31 89 ASN A O 1
ATOM 699 N N . GLU A 1 90 ? 6.311 8.875 -17.072 1.00 96.44 90 GLU A N 1
ATOM 700 C CA . GLU A 1 90 ? 7.602 9.547 -16.959 1.00 96.44 90 GLU A CA 1
ATOM 701 C C . GLU A 1 90 ? 8.763 8.553 -16.912 1.00 96.44 90 GLU A C 1
ATOM 703 O O . GLU A 1 90 ? 9.713 8.671 -17.686 1.00 96.44 90 GLU A O 1
ATOM 708 N N . ILE A 1 91 ? 8.643 7.491 -16.112 1.00 97.00 91 ILE A N 1
ATOM 709 C CA . ILE A 1 91 ? 9.632 6.404 -16.076 1.00 97.00 91 ILE A CA 1
ATOM 710 C C . ILE A 1 91 ? 9.833 5.810 -17.476 1.00 97.00 91 ILE A C 1
ATOM 712 O O . ILE A 1 91 ? 10.965 5.591 -17.912 1.00 97.00 91 ILE A O 1
ATOM 716 N N . LYS A 1 92 ? 8.746 5.567 -18.217 1.00 97.31 92 LYS A N 1
ATOM 717 C CA . LYS A 1 92 ? 8.823 5.016 -19.578 1.00 97.31 92 LYS A CA 1
ATOM 718 C C . LYS A 1 92 ? 9.500 5.986 -20.552 1.00 97.31 92 LYS A C 1
ATOM 720 O O . LYS A 1 92 ? 10.263 5.547 -21.415 1.00 97.31 92 LYS A O 1
ATOM 725 N N . ARG A 1 93 ? 9.237 7.290 -20.427 1.00 97.44 93 ARG A N 1
ATOM 726 C CA . ARG A 1 93 ? 9.871 8.345 -21.232 1.00 97.44 93 ARG A CA 1
ATOM 727 C C . ARG A 1 93 ? 11.371 8.422 -20.961 1.00 97.44 93 ARG A C 1
ATOM 729 O O . ARG A 1 93 ? 12.156 8.436 -21.909 1.00 97.44 93 ARG A O 1
ATOM 736 N N . LEU A 1 94 ? 11.758 8.426 -19.687 1.00 98.00 94 LEU A N 1
ATOM 737 C CA . LEU A 1 94 ? 13.153 8.500 -19.263 1.00 98.00 94 LEU A CA 1
ATOM 738 C C . LEU A 1 94 ? 13.948 7.274 -19.717 1.00 98.00 94 LEU A C 1
ATOM 740 O O . LEU A 1 94 ? 15.007 7.448 -20.314 1.00 98.00 94 LEU A O 1
ATOM 744 N N . LYS A 1 95 ? 13.403 6.059 -19.560 1.00 97.50 95 LYS A N 1
ATOM 745 C CA . LYS A 1 95 ? 14.044 4.826 -20.053 1.00 97.50 95 LYS A CA 1
ATOM 746 C C . LYS A 1 95 ? 14.348 4.887 -21.551 1.00 97.50 95 LYS A C 1
ATOM 748 O O . LYS A 1 95 ? 15.487 4.704 -21.951 1.00 97.50 95 LYS A O 1
ATOM 753 N N . ARG A 1 96 ? 13.375 5.292 -22.375 1.00 97.62 96 ARG A N 1
ATOM 754 C CA . ARG A 1 96 ? 13.590 5.458 -23.826 1.00 97.62 96 ARG A CA 1
ATOM 755 C C . ARG A 1 96 ? 14.671 6.487 -24.161 1.00 97.62 96 ARG A C 1
ATOM 757 O O . ARG A 1 96 ? 15.343 6.360 -25.180 1.00 97.62 96 ARG A O 1
ATOM 764 N N . LYS A 1 97 ? 14.798 7.549 -23.358 1.00 97.56 97 LYS A N 1
ATOM 765 C CA . LYS A 1 97 ? 15.829 8.575 -23.558 1.00 97.56 97 LYS A CA 1
ATOM 766 C C . LYS A 1 97 ? 17.217 8.035 -23.216 1.00 97.56 97 LYS A C 1
ATOM 768 O O . LYS A 1 97 ? 18.157 8.385 -23.921 1.00 97.56 97 LYS A O 1
ATOM 773 N N . ILE A 1 98 ? 17.323 7.202 -22.181 1.00 97.81 98 ILE A N 1
ATOM 774 C CA . ILE A 1 98 ? 18.556 6.490 -21.826 1.00 97.81 98 ILE A CA 1
ATOM 775 C C . ILE A 1 98 ? 18.937 5.538 -22.962 1.00 97.81 98 ILE A C 1
ATOM 777 O O . ILE A 1 98 ? 19.991 5.734 -23.551 1.00 97.81 98 ILE A O 1
ATOM 781 N N . ASP A 1 99 ? 18.033 4.655 -23.396 1.00 97.56 99 ASP A N 1
ATOM 782 C CA . ASP A 1 99 ? 18.325 3.674 -24.455 1.00 97.56 99 ASP A CA 1
ATOM 783 C C . ASP A 1 99 ? 18.833 4.330 -25.753 1.00 97.56 99 ASP A C 1
ATOM 785 O O . ASP A 1 99 ? 19.770 3.856 -26.395 1.00 97.56 99 ASP A O 1
ATOM 789 N N . ARG A 1 100 ? 18.231 5.460 -26.155 1.00 97.38 100 ARG A N 1
ATOM 790 C CA . ARG A 1 100 ? 18.673 6.217 -27.340 1.00 97.38 100 ARG A CA 1
ATOM 791 C C . ARG A 1 100 ? 20.059 6.829 -27.158 1.00 97.38 100 ARG A C 1
ATOM 793 O O . ARG A 1 100 ? 20.830 6.856 -28.113 1.00 97.38 100 ARG A O 1
ATOM 800 N N . LYS A 1 101 ? 20.354 7.351 -25.965 1.00 97.62 101 LYS A N 1
ATOM 801 C CA . LYS A 1 101 ? 21.666 7.922 -25.648 1.00 97.62 101 LYS A CA 1
ATOM 802 C C . LYS A 1 101 ? 22.735 6.841 -25.604 1.00 97.62 101 LYS A C 1
ATOM 804 O O . LYS A 1 101 ? 23.787 7.046 -26.193 1.00 97.62 101 LYS A O 1
ATOM 809 N N . ASP A 1 102 ? 22.442 5.699 -24.996 1.00 97.19 102 ASP A N 1
ATOM 810 C CA . ASP A 1 102 ? 23.369 4.572 -24.923 1.00 97.19 102 ASP A CA 1
ATOM 811 C C . ASP A 1 10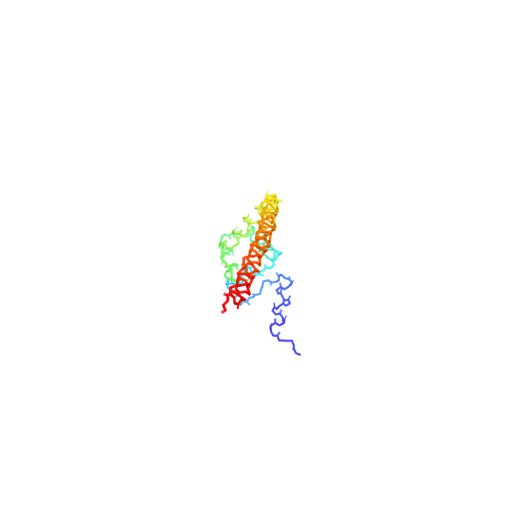2 ? 23.670 4.021 -26.320 1.00 97.19 102 ASP A C 1
ATOM 813 O O . ASP A 1 102 ? 24.827 3.758 -26.639 1.00 97.19 102 ASP A O 1
ATOM 817 N N . LYS A 1 103 ? 22.664 3.946 -27.205 1.00 97.12 103 LYS A N 1
ATOM 818 C CA . LYS A 1 103 ? 22.873 3.568 -28.610 1.00 97.12 103 LYS A CA 1
ATOM 819 C C . LYS A 1 103 ? 23.771 4.561 -29.357 1.00 97.12 103 LYS A C 1
ATOM 821 O O . LYS A 1 103 ? 24.732 4.139 -29.993 1.00 97.12 103 LYS A O 1
ATOM 826 N N . ALA A 1 104 ? 23.500 5.863 -29.256 1.00 97.00 104 ALA A N 1
ATOM 827 C CA . ALA A 1 104 ? 24.330 6.888 -29.899 1.00 97.00 104 ALA A CA 1
ATOM 828 C C . ALA A 1 104 ? 25.767 6.910 -29.341 1.00 97.00 104 ALA A C 1
ATOM 830 O O . ALA A 1 104 ? 26.732 7.123 -30.078 1.00 97.00 104 ALA A O 1
ATOM 831 N N . LEU A 1 105 ? 25.918 6.660 -28.039 1.00 97.50 105 LEU A N 1
ATOM 832 C CA . LEU A 1 105 ? 27.214 6.548 -27.378 1.00 97.50 105 LEU A CA 1
ATOM 833 C C . LEU A 1 105 ? 27.974 5.311 -27.873 1.00 97.50 105 LEU A C 1
ATOM 835 O O . LEU A 1 105 ? 29.159 5.418 -28.182 1.00 97.50 105 LEU A O 1
ATOM 839 N N . ALA A 1 106 ? 27.299 4.169 -28.021 1.00 97.25 106 ALA A N 1
ATOM 840 C CA . ALA A 1 106 ? 27.888 2.952 -28.573 1.00 97.25 106 ALA A CA 1
ATOM 841 C C . ALA A 1 106 ? 28.325 3.128 -30.037 1.00 97.25 106 ALA A C 1
ATOM 843 O O . ALA A 1 106 ? 29.427 2.720 -30.395 1.00 97.25 106 ALA A O 1
ATOM 844 N N . GLU A 1 107 ? 27.507 3.779 -30.869 1.00 96.44 107 GLU A N 1
ATOM 845 C CA . GLU A 1 107 ? 27.858 4.111 -32.257 1.00 96.44 107 GLU A CA 1
ATOM 846 C C . GLU A 1 107 ? 29.092 5.027 -32.319 1.00 96.44 107 GLU A C 1
ATOM 848 O O . GLU A 1 107 ? 30.033 4.753 -33.064 1.00 96.44 107 GLU A O 1
ATOM 853 N N . SER A 1 108 ? 29.146 6.062 -31.474 1.00 97.06 108 SER A N 1
ATOM 854 C CA . SER A 1 108 ? 30.304 6.966 -31.382 1.00 97.06 108 SER A CA 1
ATOM 855 C C . SER A 1 108 ? 31.572 6.231 -30.934 1.00 97.06 108 SER A C 1
ATOM 857 O O . SER A 1 108 ? 32.642 6.421 -31.512 1.00 97.06 108 SER A O 1
ATOM 859 N N . ALA A 1 109 ? 31.461 5.351 -29.935 1.00 96.50 109 ALA A N 1
ATOM 860 C CA . ALA A 1 109 ? 32.573 4.526 -29.473 1.00 96.50 109 ALA A CA 1
ATOM 861 C C . ALA A 1 109 ? 33.065 3.569 -30.571 1.00 96.50 109 ALA A C 1
ATOM 863 O O . ALA A 1 109 ? 34.272 3.424 -30.757 1.00 96.50 109 ALA A O 1
ATOM 864 N N . ALA A 1 110 ? 32.155 2.958 -31.335 1.00 96.50 110 ALA A N 1
ATOM 865 C CA . ALA A 1 110 ? 32.508 2.089 -32.453 1.00 96.50 110 ALA A CA 1
ATOM 866 C C . ALA A 1 110 ? 33.260 2.850 -33.557 1.00 96.50 110 ALA A C 1
ATOM 868 O O . ALA A 1 110 ? 34.278 2.355 -34.044 1.00 96.50 110 ALA A O 1
ATOM 869 N N . LEU A 1 111 ? 32.818 4.066 -33.904 1.00 96.81 111 LEU A N 1
ATOM 870 C CA . LEU A 1 111 ? 33.513 4.926 -34.868 1.00 96.81 111 LEU A CA 1
ATOM 871 C C . LEU A 1 111 ? 34.920 5.308 -34.390 1.00 96.81 111 LEU A C 1
ATOM 873 O O . LEU A 1 111 ? 35.869 5.220 -35.166 1.00 96.81 111 LEU A O 1
ATOM 877 N N . LEU A 1 112 ? 35.083 5.665 -33.111 1.00 97.19 112 LEU A N 1
ATOM 878 C CA . LEU A 1 112 ? 36.398 5.966 -32.530 1.00 97.19 112 LEU A CA 1
ATOM 879 C C . LEU A 1 112 ? 37.333 4.752 -32.562 1.00 97.19 112 LEU A C 1
ATOM 881 O O . LEU A 1 112 ? 38.500 4.874 -32.934 1.00 97.19 112 LEU A O 1
ATOM 885 N N . VAL A 1 113 ? 36.826 3.569 -32.206 1.00 97.06 113 VAL A N 1
ATOM 886 C CA . VAL A 1 113 ? 37.599 2.320 -32.266 1.00 97.06 113 VAL A CA 1
ATOM 887 C C . VAL A 1 113 ? 38.006 2.000 -33.702 1.00 97.06 113 VAL A C 1
ATOM 889 O O . VAL A 1 113 ? 39.157 1.630 -33.932 1.00 97.06 113 VAL A O 1
ATOM 892 N N . LEU A 1 114 ? 37.097 2.156 -34.668 1.00 95.94 114 LEU A N 1
ATOM 893 C CA . LEU A 1 114 ? 37.394 1.921 -36.079 1.00 95.94 114 LEU A CA 1
ATOM 894 C C . LEU A 1 114 ? 38.455 2.898 -36.598 1.00 95.94 114 LEU A C 1
ATOM 896 O O . LEU A 1 114 ? 39.417 2.456 -37.215 1.00 95.94 114 LEU A O 1
ATOM 900 N N . SER A 1 115 ? 38.326 4.191 -36.285 1.00 95.00 115 SER A N 1
ATOM 901 C CA . SER A 1 115 ? 39.314 5.214 -36.650 1.00 95.00 115 SER A CA 1
ATOM 902 C C . SER A 1 115 ? 40.697 4.891 -36.090 1.00 95.00 115 SER A C 1
ATOM 904 O O . SER A 1 115 ? 41.688 5.002 -36.805 1.00 95.00 115 SER A O 1
ATOM 906 N N . LYS A 1 116 ? 40.776 4.449 -34.830 1.00 95.31 116 LYS A N 1
ATOM 907 C CA . LYS A 1 116 ? 42.048 4.074 -34.205 1.00 95.31 116 LYS A CA 1
ATOM 908 C C . LYS A 1 116 ? 42.664 2.828 -34.847 1.00 95.31 116 LYS A C 1
ATOM 910 O O . LYS A 1 116 ? 43.873 2.776 -35.039 1.00 95.31 116 LYS A O 1
ATOM 915 N N . LYS A 1 117 ? 41.848 1.822 -35.181 1.00 94.50 117 LYS A N 1
ATOM 916 C CA . LYS A 1 117 ? 42.320 0.617 -35.886 1.00 94.50 117 LYS A CA 1
ATOM 917 C C . LYS A 1 117 ? 42.809 0.936 -37.296 1.00 94.50 117 LYS A C 1
ATOM 919 O O . LYS A 1 117 ? 43.821 0.393 -37.710 1.00 94.50 117 LYS A O 1
ATOM 924 N N . PHE A 1 118 ? 42.097 1.806 -38.006 1.00 94.88 118 PHE A N 1
ATOM 925 C CA . PHE A 1 118 ? 42.488 2.284 -39.326 1.00 94.88 118 PHE A CA 1
ATOM 926 C C . PHE A 1 118 ? 43.844 2.994 -39.267 1.00 94.88 118 PHE A C 1
ATOM 928 O O . PHE A 1 118 ? 44.748 2.620 -39.998 1.00 94.88 118 PHE A O 1
ATOM 935 N N . GLN A 1 119 ? 44.018 3.946 -38.344 1.00 92.50 119 GLN A N 1
ATOM 936 C CA . GLN A 1 119 ? 45.301 4.631 -38.145 1.00 92.50 119 GLN A CA 1
ATOM 937 C C . GLN A 1 119 ? 46.444 3.651 -37.863 1.00 92.50 119 GLN A C 1
ATOM 939 O O . GLN A 1 119 ? 47.473 3.736 -38.515 1.00 92.50 119 GLN A O 1
ATOM 944 N N . ALA A 1 120 ? 46.238 2.676 -36.971 1.00 92.19 120 ALA A N 1
ATOM 945 C CA . ALA A 1 120 ? 47.262 1.681 -36.656 1.00 92.19 120 ALA A CA 1
ATOM 946 C C . ALA A 1 120 ? 47.681 0.837 -37.875 1.00 92.19 120 ALA A C 1
ATOM 948 O O . ALA A 1 120 ? 48.865 0.605 -38.065 1.00 92.19 120 ALA A O 1
ATOM 949 N N . LEU A 1 121 ? 46.728 0.412 -38.717 1.00 90.56 121 LEU A N 1
ATOM 950 C CA . LEU A 1 121 ? 47.042 -0.365 -39.924 1.00 90.56 121 LEU A CA 1
ATOM 951 C C . LEU A 1 121 ? 47.881 0.430 -40.932 1.00 90.56 121 LEU A C 1
ATOM 953 O O . LEU A 1 121 ? 48.781 -0.140 -41.535 1.00 90.56 121 LEU A O 1
ATOM 957 N N . TRP A 1 122 ? 47.594 1.723 -41.105 1.00 86.94 122 TRP A N 1
ATOM 958 C CA . TRP A 1 122 ? 48.349 2.582 -42.025 1.00 86.94 122 TRP A CA 1
ATOM 959 C C . TRP A 1 122 ? 49.714 2.999 -41.461 1.00 86.94 122 TRP A C 1
ATOM 961 O O . TRP A 1 122 ? 50.690 3.045 -42.199 1.00 86.94 122 TRP A O 1
ATOM 971 N N . GLU A 1 123 ? 49.819 3.251 -40.154 1.00 77.12 123 GLU A N 1
ATOM 972 C CA . GLU A 1 123 ? 51.101 3.564 -39.500 1.00 77.12 123 GLU A CA 1
ATOM 973 C C . GLU A 1 123 ? 52.079 2.374 -39.497 1.00 77.12 123 GLU A C 1
ATOM 975 O O . GLU A 1 123 ? 53.293 2.582 -39.468 1.00 77.12 123 GLU A O 1
ATOM 980 N N . ASP A 1 124 ? 51.567 1.140 -39.537 1.00 62.84 124 ASP A N 1
ATOM 981 C CA . ASP A 1 124 ? 52.369 -0.082 -39.676 1.00 62.84 124 ASP A CA 1
ATOM 982 C C . ASP A 1 124 ? 52.830 -0.338 -41.129 1.00 62.84 124 ASP A C 1
ATOM 984 O O . ASP A 1 124 ? 53.771 -1.101 -41.334 1.00 62.84 124 ASP A O 1
ATOM 988 N N . GLU A 1 125 ? 52.196 0.284 -42.133 1.00 57.97 125 GLU A N 1
ATOM 989 C CA . GLU A 1 125 ? 52.517 0.134 -43.566 1.00 57.97 125 GLU A CA 1
ATOM 990 C C . GLU A 1 125 ? 53.560 1.169 -44.048 1.00 57.97 125 GLU A C 1
ATOM 992 O O . GLU A 1 125 ? 54.318 0.904 -44.980 1.00 57.97 125 GLU A O 1
ATOM 997 N N . ASP A 1 126 ? 53.649 2.318 -43.364 1.00 55.94 126 ASP A N 1
ATOM 998 C CA . ASP A 1 126 ? 54.645 3.382 -43.592 1.00 55.94 126 ASP A CA 1
ATOM 999 C C . ASP A 1 126 ? 55.977 3.173 -42.819 1.00 55.94 126 ASP A C 1
ATOM 1001 O O . ASP A 1 126 ? 56.860 4.039 -42.844 1.00 55.94 126 ASP A O 1
ATOM 1005 N N . ARG A 1 127 ? 56.135 2.041 -42.117 1.00 50.31 127 ARG A N 1
ATOM 1006 C CA . ARG A 1 127 ? 57.344 1.636 -41.372 1.00 50.31 127 ARG A CA 1
ATOM 1007 C C . ARG A 1 127 ? 58.117 0.523 -42.069 1.00 50.31 127 ARG A C 1
ATOM 1009 O O . ARG A 1 127 ? 59.366 0.590 -42.005 1.00 50.31 127 ARG A O 1
#